Protein AF-D8J5C5-F1 (afdb_monomer_lite)

Foldseek 3Di:
DKFKFKDFPPHTDDDRDPDPVVRVVVQVVVCVVDPPTDIDMDID

Secondary structure (DSSP, 8-state):
---EEEEETTEEEEEEESSHHHHHHHHHHHHHHSTT--EEEEE-

Radius of gyration: 9.65 Å; chains: 1; bounding box: 18×14×28 Å

Structure (mmCIF, N/CA/C/O backbone):
data_AF-D8J5C5-F1
#
_entry.id   AF-D8J5C5-F1
#
loop_
_atom_site.group_PDB
_atom_site.id
_atom_site.type_symbol
_atom_site.label_atom_id
_atom_site.label_alt_id
_atom_site.label_comp_id
_atom_site.label_asym_id
_atom_site.label_entity_id
_atom_site.label_seq_id
_atom_site.pdbx_PDB_ins_code
_atom_site.Cartn_x
_atom_site.Cartn_y
_atom_site.Cartn_z
_atom_site.occupancy
_atom_site.B_iso_or_equiv
_atom_site.auth_seq_id
_atom_site.auth_comp_id
_atom_site.auth_asym_id
_atom_site.auth_atom_id
_atom_site.pdbx_PDB_model_num
ATOM 1 N N . MET A 1 1 ? 8.778 3.018 -18.442 1.00 72.56 1 MET A N 1
ATOM 2 C CA . MET A 1 1 ? 8.887 3.461 -17.034 1.00 72.56 1 MET A CA 1
ATOM 3 C C . MET A 1 1 ? 8.202 2.432 -16.150 1.00 72.56 1 MET A C 1
ATOM 5 O O . MET A 1 1 ? 7.347 1.725 -16.659 1.00 72.56 1 MET A O 1
ATOM 9 N N . ALA A 1 2 ? 8.616 2.283 -14.891 1.00 82.94 2 ALA A N 1
ATOM 10 C CA . ALA A 1 2 ? 7.880 1.465 -13.926 1.00 82.94 2 ALA A CA 1
ATOM 11 C C . ALA A 1 2 ? 6.874 2.371 -13.213 1.00 82.94 2 ALA A C 1
ATOM 13 O O . ALA A 1 2 ? 7.289 3.383 -12.655 1.00 82.94 2 ALA A O 1
ATOM 14 N N . GLU A 1 3 ? 5.593 2.020 -13.245 1.00 92.62 3 GLU A N 1
ATOM 15 C CA . GLU A 1 3 ? 4.542 2.810 -12.609 1.00 92.62 3 GLU A CA 1
ATOM 16 C C . GLU A 1 3 ? 4.192 2.189 -11.258 1.00 92.62 3 GLU A C 1
ATOM 18 O O . GLU A 1 3 ? 3.986 0.977 -11.139 1.00 92.62 3 GLU A O 1
ATOM 23 N N . TYR A 1 4 ? 4.152 3.018 -10.220 1.00 93.69 4 TYR A N 1
ATOM 24 C CA . TYR A 1 4 ? 3.796 2.597 -8.871 1.00 93.69 4 TYR A CA 1
ATOM 25 C C . TYR A 1 4 ? 2.441 3.168 -8.480 1.00 93.69 4 TYR A C 1
ATOM 27 O O . TYR A 1 4 ? 2.124 4.314 -8.787 1.00 93.69 4 TYR A O 1
ATOM 35 N N . TYR A 1 5 ? 1.660 2.376 -7.759 1.00 92.38 5 TYR A N 1
ATOM 36 C CA . TYR A 1 5 ? 0.325 2.739 -7.302 1.00 92.38 5 TYR A CA 1
ATOM 37 C C . TYR A 1 5 ? 0.174 2.381 -5.831 1.00 92.38 5 TYR A C 1
ATOM 39 O O . TYR A 1 5 ? 0.705 1.366 -5.371 1.00 92.38 5 TYR A O 1
ATOM 47 N N . VAL A 1 6 ? -0.573 3.200 -5.099 1.00 92.31 6 VAL A N 1
ATOM 48 C CA . VAL A 1 6 ? -1.020 2.877 -3.745 1.00 92.31 6 VAL A CA 1
ATOM 49 C C . VAL A 1 6 ? -2.410 2.265 -3.843 1.00 92.31 6 VAL A C 1
ATOM 51 O O . VAL A 1 6 ? -3.326 2.861 -4.403 1.00 92.31 6 VAL A O 1
ATOM 54 N N . LEU A 1 7 ? -2.553 1.061 -3.303 1.00 93.94 7 LEU A N 1
ATOM 55 C CA . LEU A 1 7 ? -3.781 0.283 -3.280 1.00 93.94 7 LEU A CA 1
ATOM 56 C C . LEU A 1 7 ? -4.317 0.166 -1.852 1.00 93.94 7 LEU A C 1
ATOM 58 O O . LEU A 1 7 ? -3.537 0.018 -0.906 1.00 93.94 7 LEU A O 1
ATOM 62 N N . THR A 1 8 ? -5.636 0.103 -1.713 1.00 91.81 8 THR A N 1
ATOM 63 C CA . THR A 1 8 ? -6.326 -0.410 -0.523 1.00 91.81 8 THR A CA 1
ATOM 64 C C . THR A 1 8 ? -7.091 -1.667 -0.905 1.00 91.81 8 THR A C 1
ATOM 66 O O . THR A 1 8 ? -8.041 -1.635 -1.686 1.00 91.81 8 THR A O 1
ATOM 69 N N . GLY A 1 9 ? -6.637 -2.816 -0.398 1.00 86.56 9 GLY A N 1
ATOM 70 C CA . GLY A 1 9 ? -7.133 -4.109 -0.873 1.00 86.56 9 GLY A CA 1
ATOM 71 C C . GLY A 1 9 ? -6.831 -4.303 -2.363 1.00 86.56 9 GLY A C 1
ATOM 72 O O . GLY A 1 9 ? -5.672 -4.486 -2.732 1.00 86.56 9 GLY A O 1
ATOM 73 N N . GLU A 1 10 ? -7.870 -4.249 -3.196 1.00 86.44 10 GLU A N 1
ATOM 74 C CA . GLU A 1 10 ? -7.811 -4.423 -4.658 1.00 86.44 10 GLU A CA 1
ATOM 75 C C . GLU A 1 10 ? -8.029 -3.108 -5.434 1.00 86.44 10 GLU A C 1
ATOM 77 O O . GLU A 1 10 ? -7.923 -3.083 -6.660 1.00 86.44 10 GLU A O 1
ATOM 82 N N . THR A 1 11 ? -8.293 -1.999 -4.733 1.00 89.38 11 THR A N 1
ATOM 83 C CA . THR A 1 11 ? -8.625 -0.699 -5.336 1.00 89.38 11 THR A CA 1
ATOM 84 C C . THR A 1 11 ? -7.412 0.224 -5.368 1.00 89.38 11 THR A C 1
ATOM 86 O O . THR A 1 11 ? -6.725 0.374 -4.361 1.00 89.38 11 THR A O 1
ATOM 89 N N . VAL A 1 12 ? -7.166 0.887 -6.504 1.00 90.94 12 VAL A N 1
ATOM 90 C CA . VAL A 1 12 ? -6.159 1.959 -6.624 1.00 90.94 12 VAL A CA 1
ATOM 91 C C . VAL A 1 12 ? -6.690 3.228 -5.976 1.00 90.94 12 VAL A C 1
ATOM 93 O O . VAL A 1 12 ? -7.743 3.724 -6.361 1.00 90.94 12 VAL A O 1
ATOM 96 N N . VAL A 1 13 ? -5.942 3.746 -5.006 1.00 89.75 13 VAL A N 1
ATOM 97 C CA . VAL A 1 13 ? -6.258 4.989 -4.293 1.00 89.75 13 VAL A CA 1
ATOM 98 C C . VAL A 1 13 ? -5.434 6.150 -4.835 1.00 89.75 13 VAL A C 1
ATOM 100 O O . VAL A 1 13 ? -5.972 7.233 -5.027 1.00 89.75 13 VAL A O 1
ATOM 103 N N . GLU A 1 14 ? -4.150 5.925 -5.130 1.00 90.50 14 GLU A N 1
ATOM 104 C CA . GLU A 1 14 ? -3.266 6.954 -5.688 1.00 90.50 14 GLU A CA 1
ATOM 105 C C . GLU A 1 14 ? -2.265 6.397 -6.711 1.00 90.50 14 GLU A C 1
ATOM 107 O O . GLU A 1 14 ? -1.857 5.233 -6.642 1.00 90.50 14 GLU A O 1
ATOM 112 N N . GLY A 1 15 ? -1.828 7.264 -7.628 1.00 90.88 15 GLY A N 1
ATOM 113 C CA . GLY A 1 15 ? -0.853 6.997 -8.689 1.00 90.88 15 GLY A CA 1
ATOM 114 C C . GLY A 1 15 ? -1.350 7.477 -10.064 1.00 90.88 15 GLY A C 1
ATOM 115 O O . GLY A 1 15 ? -2.444 8.038 -10.149 1.00 90.88 15 GLY A O 1
ATOM 116 N N . PRO A 1 16 ? -0.587 7.242 -11.147 1.00 90.50 16 PRO A N 1
ATOM 117 C CA . PRO A 1 16 ? 0.720 6.582 -11.167 1.00 90.50 16 PRO A CA 1
ATOM 118 C C . PRO A 1 16 ? 1.841 7.457 -10.594 1.00 90.50 16 PRO A C 1
ATOM 120 O O . PRO A 1 16 ? 1.897 8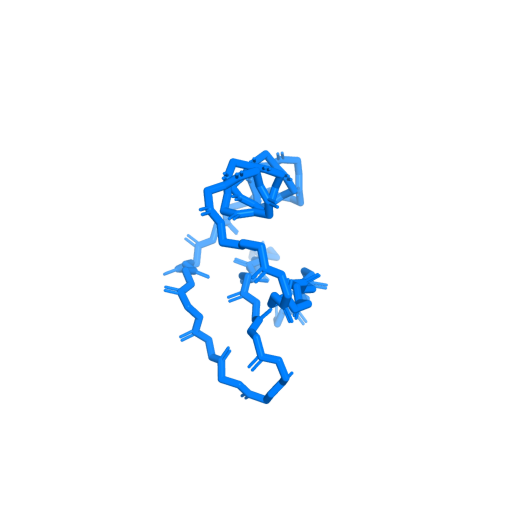.657 -10.840 1.00 90.50 16 PRO A O 1
ATOM 12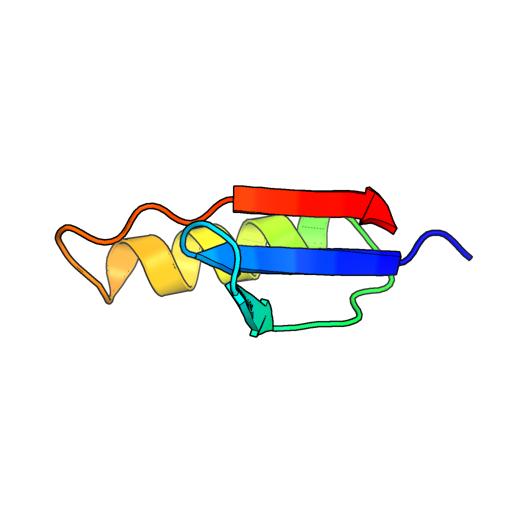3 N N . PHE A 1 17 ? 2.761 6.830 -9.864 1.00 91.88 17 PHE A N 1
ATOM 124 C CA . PHE A 1 17 ? 4.015 7.428 -9.410 1.00 91.88 17 PHE A CA 1
ATOM 125 C C . PHE A 1 17 ? 5.187 6.881 -10.221 1.00 91.88 17 PHE A C 1
ATOM 127 O O . PHE A 1 17 ? 5.237 5.689 -10.531 1.00 91.88 17 PHE A O 1
ATOM 134 N N . GLU A 1 18 ? 6.180 7.725 -10.483 1.00 89.56 18 GLU A N 1
ATOM 135 C CA . GLU A 1 18 ? 7.377 7.344 -11.244 1.00 89.56 18 GLU A CA 1
ATOM 136 C C . GLU A 1 18 ? 8.377 6.520 -10.411 1.00 89.56 18 GLU A C 1
ATOM 138 O O . GLU A 1 18 ? 9.301 5.906 -10.946 1.00 89.56 18 GLU A O 1
ATOM 143 N N . SER A 1 19 ? 8.221 6.504 -9.082 1.00 91.19 19 SER A N 1
ATOM 144 C CA . SER A 1 19 ? 9.149 5.853 -8.155 1.00 91.19 19 SER A CA 1
ATOM 145 C C . SER A 1 19 ? 8.458 5.205 -6.958 1.00 91.19 19 SER A C 1
ATOM 147 O O . SER A 1 19 ? 7.567 5.782 -6.333 1.00 91.19 19 SER A O 1
ATOM 149 N N . HIS A 1 20 ? 8.970 4.038 -6.548 1.00 90.50 20 HIS A N 1
ATOM 150 C CA . HIS A 1 20 ? 8.495 3.310 -5.365 1.00 90.50 20 HIS A CA 1
ATOM 151 C C . HIS A 1 20 ? 8.564 4.163 -4.092 1.00 90.50 20 HIS A C 1
ATOM 153 O O . HIS A 1 20 ? 7.681 4.096 -3.242 1.00 90.50 20 HIS A O 1
ATOM 159 N N . GLY A 1 21 ? 9.616 4.976 -3.948 1.00 93.25 21 GLY A N 1
ATOM 160 C CA . GLY A 1 21 ? 9.797 5.842 -2.782 1.00 93.25 21 GLY A CA 1
ATOM 161 C C . GLY A 1 21 ? 8.726 6.929 -2.657 1.00 93.25 21 GLY A C 1
ATOM 162 O O . GLY A 1 21 ? 8.395 7.328 -1.542 1.00 93.25 21 GLY A O 1
ATOM 163 N N . GLU A 1 22 ? 8.165 7.382 -3.778 1.00 91.62 22 GLU A N 1
ATOM 164 C CA . GLU A 1 22 ? 7.078 8.361 -3.796 1.00 91.62 22 GLU A CA 1
ATOM 165 C C . GLU A 1 22 ? 5.761 7.702 -3.374 1.00 91.62 22 GLU A C 1
ATOM 167 O O . GLU A 1 22 ? 5.139 8.133 -2.402 1.00 91.62 22 GLU A O 1
ATOM 172 N N . ALA A 1 23 ? 5.430 6.558 -3.983 1.00 92.31 23 ALA A N 1
ATOM 173 C CA . ALA A 1 23 ? 4.274 5.750 -3.596 1.00 92.31 23 ALA A CA 1
ATOM 174 C C . ALA A 1 23 ? 4.343 5.302 -2.122 1.00 92.31 23 ALA A C 1
ATOM 176 O O . ALA A 1 23 ? 3.339 5.309 -1.414 1.00 92.31 23 ALA A O 1
ATOM 177 N N . SER A 1 24 ? 5.532 4.958 -1.615 1.00 92.31 24 SER A N 1
ATOM 178 C CA . SER A 1 24 ? 5.722 4.571 -0.213 1.00 92.31 24 SER A CA 1
ATOM 179 C C . SER A 1 24 ? 5.549 5.742 0.756 1.00 92.31 24 SER A C 1
ATOM 181 O O . SER A 1 24 ? 5.047 5.529 1.859 1.00 92.31 24 SER A O 1
ATOM 183 N N . ARG A 1 25 ? 5.950 6.964 0.375 1.00 93.00 25 ARG A N 1
ATOM 184 C CA . ARG A 1 25 ? 5.692 8.167 1.182 1.00 93.00 25 ARG A CA 1
ATOM 185 C C . ARG A 1 25 ? 4.195 8.449 1.271 1.00 93.00 25 ARG A C 1
ATOM 187 O O . ARG A 1 25 ? 3.694 8.638 2.373 1.00 93.00 25 ARG A O 1
ATOM 194 N N . ARG A 1 26 ? 3.479 8.383 0.144 1.00 92.56 26 ARG A N 1
ATOM 195 C CA . ARG A 1 26 ? 2.015 8.551 0.104 1.00 92.56 26 ARG A CA 1
ATOM 196 C C . ARG A 1 26 ? 1.291 7.472 0.904 1.00 92.56 26 ARG A C 1
ATOM 198 O O . ARG A 1 26 ? 0.441 7.785 1.725 1.00 92.56 26 ARG A O 1
ATOM 205 N N . LYS A 1 27 ? 1.720 6.211 0.786 1.00 92.69 27 LYS A N 1
ATOM 206 C CA . LYS A 1 27 ? 1.235 5.112 1.633 1.00 92.69 27 LYS A CA 1
ATOM 207 C C . LYS A 1 27 ? 1.365 5.429 3.132 1.00 92.69 27 LYS A C 1
ATOM 209 O O . LYS A 1 27 ? 0.444 5.135 3.885 1.00 92.69 27 LYS A O 1
ATOM 214 N N . ALA A 1 28 ? 2.507 5.955 3.580 1.00 91.00 28 ALA A N 1
ATOM 215 C CA . ALA A 1 28 ? 2.744 6.248 4.997 1.00 91.00 28 ALA A CA 1
ATOM 216 C C . ALA A 1 28 ? 1.885 7.419 5.510 1.00 91.00 28 ALA A C 1
ATOM 218 O O . ALA A 1 28 ? 1.359 7.349 6.620 1.00 91.00 28 ALA A O 1
ATOM 219 N N . ASP A 1 29 ? 1.713 8.451 4.683 1.00 90.75 29 ASP A N 1
ATOM 220 C CA . ASP A 1 29 ? 0.832 9.597 4.938 1.00 90.75 29 ASP A CA 1
ATOM 221 C C . ASP A 1 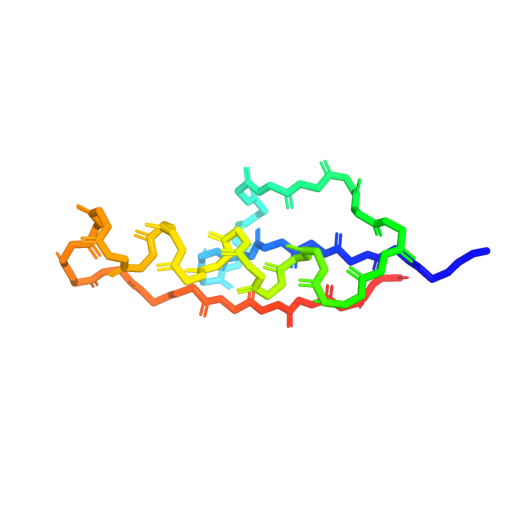29 ? -0.637 9.158 5.084 1.00 90.75 29 ASP A C 1
ATOM 223 O O . ASP A 1 29 ? -1.288 9.429 6.097 1.00 90.75 29 ASP A O 1
ATOM 227 N N . LEU A 1 30 ? -1.117 8.347 4.134 1.00 87.88 30 LEU A N 1
ATOM 228 C CA 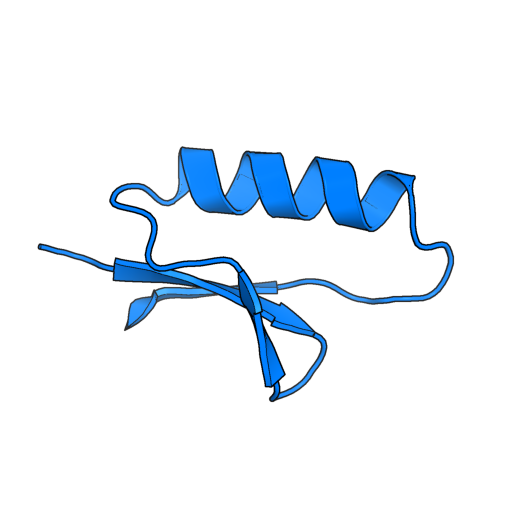. LEU A 1 30 ? -2.450 7.743 4.171 1.00 87.88 30 LEU A CA 1
ATOM 229 C C . LEU A 1 30 ? -2.634 6.830 5.386 1.00 87.88 30 LEU A C 1
ATOM 231 O O . LEU A 1 30 ? -3.618 6.946 6.105 1.00 87.88 30 LEU A O 1
ATOM 235 N N . SER A 1 31 ? -1.660 5.964 5.671 1.00 86.25 31 SER A N 1
ATOM 236 C CA . SER A 1 31 ? -1.718 5.053 6.820 1.00 86.25 31 SER A CA 1
ATOM 237 C C . SER A 1 31 ? -1.700 5.773 8.171 1.00 86.25 31 SER A C 1
ATOM 239 O O . SER A 1 31 ? -2.095 5.174 9.168 1.00 86.25 31 SER A O 1
ATOM 241 N N . THR A 1 32 ? -1.202 7.011 8.221 1.00 87.56 32 THR A N 1
ATOM 242 C CA . THR A 1 32 ? -1.239 7.858 9.422 1.00 87.56 32 THR A CA 1
ATOM 243 C C . THR A 1 32 ? -2.608 8.517 9.587 1.00 87.56 32 THR A C 1
ATOM 245 O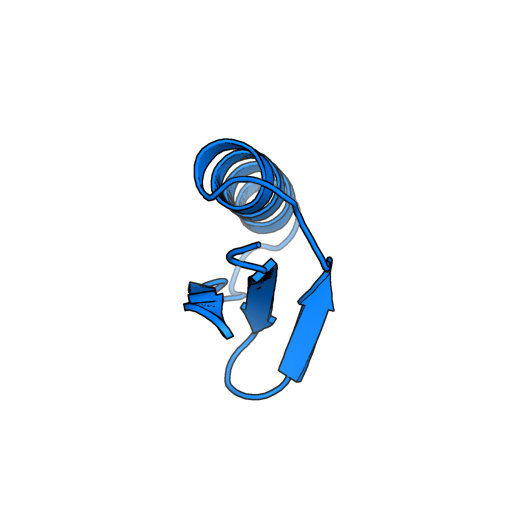 O . THR A 1 32 ? -3.073 8.671 10.713 1.00 87.56 32 THR A O 1
ATOM 248 N N . SER A 1 33 ? -3.257 8.885 8.480 1.00 85.25 33 SER A N 1
ATOM 249 C CA . SER A 1 33 ? -4.567 9.547 8.495 1.00 85.25 33 SER A CA 1
ATOM 250 C C . SER A 1 33 ? -5.733 8.569 8.690 1.00 85.25 33 SER A C 1
ATOM 252 O O . SER A 1 33 ? -6.690 8.889 9.391 1.00 85.25 33 SER A O 1
ATOM 254 N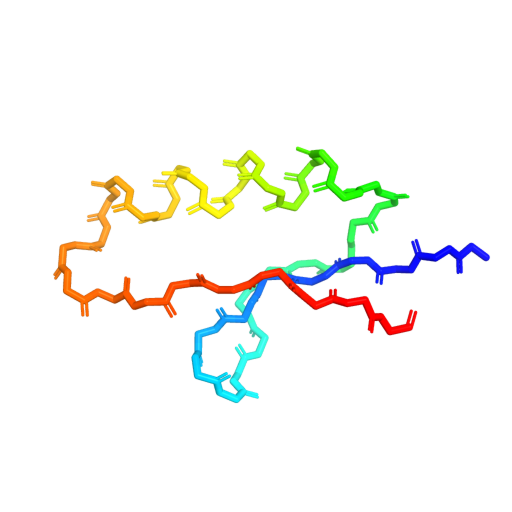 N . ASP A 1 34 ? -5.643 7.367 8.118 1.00 81.88 34 ASP A N 1
ATOM 255 C CA . ASP A 1 34 ? -6.713 6.367 8.111 1.00 81.88 34 ASP A CA 1
ATOM 256 C C . ASP A 1 34 ? -6.396 5.197 9.056 1.00 81.88 34 ASP A C 1
ATOM 258 O O . ASP A 1 34 ? -5.709 4.226 8.717 1.00 81.88 34 ASP A O 1
ATOM 262 N N . VAL A 1 35 ? -6.922 5.275 10.279 1.00 77.75 35 VAL A N 1
ATOM 263 C CA . VAL A 1 35 ? -6.766 4.215 11.281 1.00 77.75 35 VAL A CA 1
ATOM 264 C C . VAL A 1 35 ? -7.660 3.024 10.919 1.00 77.75 35 VAL A C 1
ATOM 266 O O . VAL A 1 35 ? -8.883 3.121 10.944 1.00 77.75 35 VAL A O 1
ATOM 269 N N . GLY A 1 36 ? -7.043 1.877 10.622 1.00 81.69 36 GLY A N 1
ATOM 270 C CA . GLY A 1 36 ? -7.737 0.622 10.296 1.00 81.69 36 GLY A CA 1
ATOM 271 C C . GLY A 1 36 ? -7.732 0.251 8.810 1.00 81.69 36 GLY A C 1
ATOM 272 O O . GLY A 1 36 ? -8.162 -0.848 8.459 1.00 81.69 36 GLY A O 1
ATOM 273 N N . VAL A 1 37 ? -7.192 1.108 7.937 1.00 86.25 37 VAL A N 1
ATOM 274 C CA . VAL A 1 37 ? -7.053 0.821 6.503 1.00 86.25 37 VAL A CA 1
ATOM 275 C C . VAL A 1 37 ? -5.650 0.296 6.196 1.00 86.25 37 VAL A C 1
ATOM 277 O O . VAL A 1 37 ? -4.639 0.867 6.597 1.00 86.25 37 VAL A O 1
ATOM 280 N N . THR A 1 38 ? -5.567 -0.817 5.459 1.00 87.00 38 THR A N 1
ATOM 281 C CA . THR A 1 38 ? -4.280 -1.395 5.040 1.00 87.00 38 THR A CA 1
ATOM 282 C C . THR A 1 38 ? -3.929 -0.967 3.621 1.00 87.00 38 THR A C 1
ATOM 284 O O . THR A 1 38 ? -4.495 -1.473 2.649 1.00 87.00 38 THR A O 1
ATOM 287 N N . TYR A 1 39 ? -2.936 -0.087 3.506 1.00 90.56 39 TYR A N 1
ATOM 288 C CA . TYR A 1 39 ? -2.403 0.368 2.225 1.00 90.56 39 TYR A CA 1
ATOM 289 C C . TYR A 1 39 ? -1.226 -0.497 1.748 1.00 90.56 39 TYR A C 1
ATOM 291 O O . TYR A 1 39 ? -0.356 -0.913 2.526 1.00 90.56 39 TYR A O 1
ATOM 299 N N . ARG A 1 40 ? -1.149 -0.741 0.439 1.00 90.81 40 ARG A N 1
ATOM 300 C CA . ARG A 1 40 ? -0.058 -1.478 -0.219 1.00 90.81 40 ARG A CA 1
ATOM 301 C C . ARG A 1 40 ? 0.455 -0.701 -1.420 1.00 90.81 40 ARG A C 1
ATOM 303 O O . ARG A 1 40 ? -0.302 0.013 -2.058 1.00 90.81 40 ARG A O 1
ATOM 310 N N . VAL A 1 41 ? 1.738 -0.855 -1.726 1.00 92.31 41 VAL A N 1
ATOM 311 C CA . VAL A 1 41 ? 2.310 -0.337 -2.973 1.00 92.31 41 VAL A CA 1
ATOM 312 C C . VAL A 1 41 ? 2.375 -1.492 -3.961 1.00 92.31 41 VAL A C 1
ATOM 314 O O . VAL A 1 41 ? 2.910 -2.549 -3.628 1.00 92.31 41 VAL A O 1
ATOM 317 N N . ALA A 1 42 ? 1.833 -1.293 -5.157 1.00 91.94 42 ALA A N 1
ATOM 318 C CA . ALA A 1 42 ? 1.984 -2.215 -6.272 1.00 91.94 42 ALA A CA 1
ATOM 319 C C . ALA A 1 42 ? 2.693 -1.534 -7.435 1.00 91.94 42 ALA A C 1
ATOM 321 O O . ALA A 1 42 ? 2.571 -0.327 -7.641 1.00 91.94 42 ALA A O 1
ATOM 322 N N . ARG A 1 43 ? 3.425 -2.341 -8.196 1.00 89.38 43 ARG A N 1
ATOM 323 C CA . ARG A 1 43 ? 4.035 -1.945 -9.458 1.00 89.38 43 ARG A CA 1
ATOM 324 C C . ARG A 1 43 ? 3.208 -2.529 -10.599 1.00 89.38 43 ARG A C 1
ATOM 326 O O . ARG A 1 43 ? 2.854 -3.707 -10.525 1.00 89.38 43 ARG A O 1
ATOM 333 N N . ARG A 1 44 ? 2.936 -1.723 -11.622 1.00 81.75 44 ARG A N 1
ATOM 334 C CA . ARG A 1 44 ? 2.291 -2.155 -12.865 1.00 81.75 44 ARG A CA 1
ATOM 335 C C . ARG A 1 44 ? 3.220 -1.967 -14.060 1.00 81.75 44 ARG A C 1
ATOM 337 O O . ARG A 1 44 ? 4.184 -1.169 -13.950 1.00 81.75 44 ARG A O 1
#

pLDDT: mean 89.05, std 4.47, range [72.56, 93.94]

Organism: Halalkalicoccus jeotgali (strain DSM 18796 / CECT 7217 / JCM 14584 / KCTC 4019 / B3) (NCBI:txid795797)

Sequence (44 aa):
MAEYYVLTGETVVEGPFESHGEASRRKADLSTSDVGVTYRVARR